Protein AF-A0A730YAU2-F1 (afdb_monomer_lite)

Radius of gyration: 14.42 Å; chains: 1; bounding box: 40×33×31 Å

Sequence (100 aa):
MRKAKEREEYERPLKAFISSKIKESDLSEKDFKKQVCSSCDYLKDRSTKSRYFTERPDLLDKYHNERLIRFSIKGTDGKVGKIEIYTDTGELIFERYKTK

Organism: Salmonella dublin (NCBI:txid98360)

Foldseek 3Di:
DVVVVVVCVVCVLQVVLLVVVCVVVVDDNVVCCQAWFPDKDKDQALVSVCVQCVVPVVCSVVPRHFIKIWTFTADPVRDGQKIWIGGSNRHTDDMDGDDD

Structure (mmCIF, N/CA/C/O backbone):
data_AF-A0A730YAU2-F1
#
_entry.id   AF-A0A730YAU2-F1
#
loop_
_atom_site.group_PDB
_atom_site.id
_atom_site.type_symbol
_atom_site.label_atom_id
_atom_site.label_alt_id
_atom_site.label_comp_id
_atom_site.label_asym_id
_atom_site.label_entity_id
_atom_site.label_seq_id
_atom_site.pdbx_PDB_ins_code
_atom_site.Cartn_x
_atom_site.Cartn_y
_atom_site.Cartn_z
_atom_site.occupancy
_atom_site.B_iso_or_equiv
_atom_site.auth_seq_id
_atom_site.auth_comp_id
_atom_site.auth_asym_id
_atom_site.auth_atom_id
_atom_site.pdbx_PDB_model_num
ATOM 1 N N . MET A 1 1 ? 28.653 8.159 -2.668 1.00 61.75 1 MET A N 1
ATOM 2 C CA . MET A 1 1 ? 27.460 8.891 -3.164 1.00 61.75 1 MET A CA 1
ATOM 3 C C . MET A 1 1 ? 26.519 8.053 -4.041 1.00 61.75 1 MET A C 1
ATOM 5 O O . MET A 1 1 ? 25.318 8.228 -3.905 1.00 61.75 1 MET A O 1
ATOM 9 N N . ARG A 1 2 ? 27.002 7.123 -4.884 1.00 68.62 2 ARG A N 1
ATOM 10 C CA . ARG A 1 2 ? 26.156 6.317 -5.797 1.00 68.62 2 ARG A CA 1
ATOM 11 C C . ARG A 1 2 ? 25.042 5.503 -5.099 1.00 68.62 2 ARG A C 1
ATOM 13 O O . ARG A 1 2 ? 23.879 5.670 -5.436 1.00 68.62 2 ARG A O 1
ATOM 20 N N . LYS A 1 3 ? 25.374 4.778 -4.020 1.00 75.12 3 LYS A N 1
ATOM 21 C CA . LYS A 1 3 ? 24.404 3.993 -3.221 1.00 75.12 3 LYS A CA 1
ATOM 22 C C . LYS A 1 3 ? 23.270 4.821 -2.592 1.00 75.12 3 LYS A C 1
ATOM 24 O O . LYS A 1 3 ? 22.193 4.296 -2.343 1.00 75.12 3 LYS A O 1
ATOM 29 N N . ALA A 1 4 ? 23.513 6.101 -2.294 1.00 79.62 4 ALA A N 1
ATOM 30 C CA . ALA A 1 4 ? 22.502 6.969 -1.687 1.00 79.62 4 ALA A CA 1
ATOM 31 C C . ALA A 1 4 ? 21.451 7.403 -2.717 1.00 79.62 4 ALA A C 1
ATOM 33 O O . ALA A 1 4 ? 20.265 7.355 -2.414 1.00 79.62 4 ALA A O 1
ATOM 34 N N . LYS A 1 5 ? 21.889 7.740 -3.939 1.00 78.69 5 LYS A N 1
ATOM 35 C CA . LYS A 1 5 ? 20.997 8.072 -5.060 1.00 78.69 5 LYS A CA 1
ATOM 36 C C . LYS A 1 5 ? 20.146 6.872 -5.477 1.00 78.69 5 LYS A C 1
ATOM 38 O O . LYS A 1 5 ? 18.936 7.001 -5.577 1.00 78.69 5 LYS A O 1
ATOM 43 N N . GLU A 1 6 ? 20.759 5.693 -5.594 1.00 81.50 6 GLU A N 1
ATOM 44 C CA . GLU A 1 6 ? 20.048 4.444 -5.913 1.00 81.50 6 GLU A CA 1
ATOM 45 C C . GLU A 1 6 ? 18.990 4.103 -4.849 1.00 81.50 6 GLU A C 1
ATOM 47 O O . GLU A 1 6 ? 17.864 3.729 -5.172 1.00 81.50 6 GLU A O 1
ATOM 52 N N . ARG A 1 7 ? 19.314 4.288 -3.561 1.00 83.50 7 ARG A N 1
ATOM 53 C CA . ARG A 1 7 ? 18.344 4.104 -2.474 1.00 83.50 7 ARG A CA 1
ATOM 54 C C . ARG A 1 7 ? 17.223 5.140 -2.526 1.00 83.50 7 ARG A C 1
ATOM 56 O O . ARG A 1 7 ? 16.075 4.805 -2.269 1.00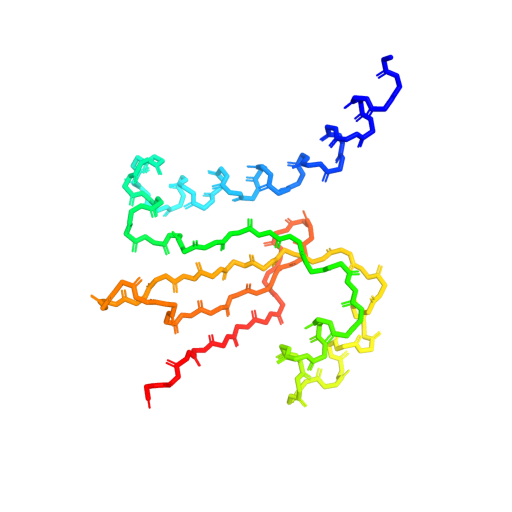 83.50 7 ARG A O 1
ATOM 63 N N . GLU A 1 8 ? 17.538 6.393 -2.823 1.00 85.81 8 GLU A N 1
ATOM 64 C CA . GLU A 1 8 ? 16.531 7.445 -2.924 1.00 85.81 8 GLU A CA 1
ATOM 65 C C . GLU A 1 8 ? 15.559 7.189 -4.079 1.00 85.81 8 GLU A C 1
ATOM 67 O O . GLU A 1 8 ? 14.349 7.272 -3.879 1.00 85.81 8 GLU A O 1
ATOM 72 N N . GLU A 1 9 ? 16.066 6.812 -5.251 1.00 86.44 9 GLU A N 1
ATOM 73 C CA . GLU A 1 9 ? 15.253 6.406 -6.402 1.00 86.44 9 GLU A CA 1
ATOM 74 C C . GLU A 1 9 ? 14.385 5.186 -6.073 1.00 86.44 9 GLU A C 1
ATOM 76 O O . GLU A 1 9 ? 13.211 5.137 -6.442 1.00 86.44 9 GLU A O 1
ATOM 81 N N . TYR A 1 10 ? 14.923 4.235 -5.306 1.00 85.56 10 TYR A N 1
ATOM 82 C CA . TYR A 1 10 ? 14.175 3.072 -4.842 1.00 85.56 10 TYR A CA 1
ATOM 83 C C . TYR A 1 10 ? 13.026 3.435 -3.882 1.00 85.56 10 TYR A C 1
ATOM 85 O O . TYR A 1 10 ? 11.933 2.876 -3.982 1.00 85.56 10 TYR A O 1
ATOM 93 N N . GLU A 1 11 ? 13.248 4.368 -2.957 1.00 90.31 11 GLU A N 1
ATOM 94 C CA . GLU A 1 11 ? 12.270 4.777 -1.936 1.00 90.31 11 GLU A CA 1
ATOM 95 C C . GLU A 1 11 ? 11.275 5.839 -2.435 1.00 90.31 11 GLU A C 1
ATOM 97 O O . GLU A 1 11 ? 10.213 6.022 -1.837 1.00 90.31 11 GLU A O 1
ATOM 102 N N . ARG A 1 12 ? 11.599 6.561 -3.516 1.00 92.69 12 ARG A N 1
ATOM 103 C CA . ARG A 1 12 ? 10.793 7.679 -4.031 1.00 92.69 12 ARG A CA 1
ATOM 104 C C . ARG A 1 12 ? 9.325 7.299 -4.291 1.00 92.69 12 ARG A C 1
ATOM 106 O O . ARG A 1 12 ? 8.472 8.053 -3.819 1.00 92.69 12 ARG A O 1
ATOM 113 N N . PRO A 1 13 ? 8.995 6.173 -4.954 1.00 92.81 13 PRO A N 1
ATOM 114 C CA . PRO A 1 13 ? 7.600 5.803 -5.202 1.00 92.81 13 PRO A CA 1
ATOM 115 C C . PRO A 1 13 ? 6.807 5.571 -3.912 1.00 92.81 13 PRO A C 1
ATOM 117 O O . PRO A 1 13 ? 5.724 6.124 -3.747 1.00 92.81 13 PRO A O 1
ATOM 120 N N . LEU A 1 14 ? 7.379 4.851 -2.941 1.00 94.50 14 LEU A N 1
ATOM 121 C CA . LEU A 1 14 ? 6.745 4.621 -1.640 1.00 94.50 14 LEU A CA 1
ATOM 122 C C . LEU A 1 14 ? 6.499 5.928 -0.876 1.00 94.50 14 LEU A C 1
ATOM 124 O O . LEU A 1 14 ? 5.418 6.131 -0.323 1.00 94.50 14 LEU A O 1
ATOM 128 N N . LYS A 1 15 ? 7.472 6.848 -0.873 1.00 94.56 15 LYS A N 1
ATOM 129 C CA . LYS A 1 15 ? 7.304 8.168 -0.245 1.00 94.56 15 LYS A CA 1
ATOM 130 C C . LYS A 1 15 ? 6.199 8.982 -0.919 1.00 94.56 15 LYS A C 1
ATOM 132 O O . LYS A 1 15 ? 5.396 9.602 -0.220 1.00 94.56 15 LYS A O 1
ATOM 137 N N . ALA A 1 16 ? 6.148 8.973 -2.252 1.00 95.25 16 ALA A N 1
ATOM 138 C CA . ALA A 1 16 ? 5.112 9.657 -3.020 1.00 95.25 16 ALA A CA 1
ATOM 139 C C . ALA A 1 16 ? 3.723 9.074 -2.723 1.00 95.25 16 ALA A C 1
ATOM 141 O O . ALA A 1 16 ? 2.797 9.827 -2.426 1.00 95.25 16 ALA A O 1
ATOM 142 N N . PHE A 1 17 ? 3.611 7.744 -2.687 1.00 96.19 17 PHE A N 1
ATOM 143 C CA . PHE A 1 17 ? 2.384 7.038 -2.334 1.00 96.19 17 PHE A CA 1
ATOM 144 C C . PHE A 1 17 ? 1.882 7.411 -0.931 1.00 96.19 17 PHE A C 1
ATOM 146 O O . PHE A 1 17 ? 0.736 7.827 -0.774 1.00 96.19 17 PHE A O 1
ATOM 153 N N . ILE A 1 18 ? 2.746 7.334 0.091 1.00 95.25 18 ILE A N 1
ATOM 154 C CA . ILE A 1 18 ? 2.376 7.698 1.471 1.00 95.25 18 ILE A CA 1
ATOM 155 C C . ILE A 1 18 ? 1.933 9.165 1.541 1.00 95.25 18 ILE A C 1
ATOM 157 O O . ILE A 1 18 ? 0.941 9.477 2.195 1.00 95.25 18 ILE A O 1
ATOM 161 N N . SER A 1 19 ? 2.633 10.057 0.837 1.00 95.56 19 SER A N 1
ATOM 162 C CA . SER A 1 19 ? 2.291 11.482 0.793 1.00 95.56 19 SER A CA 1
ATOM 163 C C . SER A 1 19 ? 0.925 11.724 0.142 1.00 95.56 19 SER A C 1
ATOM 165 O O . SER A 1 19 ? 0.173 12.567 0.625 1.00 95.56 19 SER A O 1
ATOM 167 N N . SER A 1 20 ? 0.585 10.976 -0.915 1.00 96.00 20 SER A N 1
ATOM 168 C CA . SER A 1 20 ? -0.744 11.018 -1.544 1.00 96.00 20 SER A CA 1
ATOM 169 C C . SER A 1 20 ? -1.828 10.567 -0.571 1.00 96.00 20 SER A C 1
ATOM 171 O O . SER A 1 20 ? -2.787 11.296 -0.350 1.00 96.00 20 SER A O 1
ATOM 173 N N . LYS A 1 21 ? -1.628 9.431 0.111 1.00 96.06 21 LYS A N 1
ATOM 174 C CA . LYS A 1 21 ? -2.604 8.901 1.075 1.00 96.06 21 LYS A CA 1
ATOM 175 C C . LYS A 1 21 ? -2.834 9.809 2.279 1.00 96.06 21 LYS A C 1
ATOM 177 O O . LYS A 1 21 ? -3.959 9.895 2.758 1.00 96.06 21 LYS A O 1
ATOM 182 N N . ILE A 1 22 ? -1.802 10.513 2.747 1.00 96.44 22 ILE A N 1
ATOM 183 C CA . ILE A 1 22 ? -1.963 11.530 3.796 1.00 96.44 22 ILE A CA 1
ATOM 184 C C . ILE A 1 22 ? -2.840 12.677 3.281 1.00 96.44 22 ILE A C 1
ATOM 186 O O . ILE A 1 22 ? -3.803 13.037 3.952 1.00 96.44 22 ILE A O 1
ATOM 190 N N . LYS A 1 23 ? -2.558 13.205 2.082 1.00 95.75 23 LYS A N 1
ATOM 191 C CA . LYS A 1 23 ? -3.357 14.282 1.472 1.00 95.75 23 LYS A CA 1
ATOM 192 C C . LYS A 1 23 ? -4.810 13.869 1.240 1.00 95.75 23 LYS A C 1
ATOM 194 O O . LYS A 1 23 ? -5.699 14.629 1.581 1.00 95.75 23 LYS A O 1
ATOM 199 N N . GLU A 1 24 ? -5.042 12.665 0.720 1.00 95.19 24 GLU A N 1
ATOM 200 C CA . GLU A 1 24 ? -6.383 12.099 0.496 1.00 95.19 24 GLU A CA 1
ATOM 201 C C . GLU A 1 24 ? -7.187 11.919 1.794 1.00 95.19 24 GLU A C 1
ATOM 203 O O . GLU A 1 24 ? -8.410 11.853 1.750 1.00 95.19 24 GLU A O 1
ATOM 208 N N . SER A 1 25 ? -6.514 11.801 2.943 1.00 92.81 25 SER A N 1
ATOM 209 C CA . SER A 1 25 ? -7.173 11.586 4.235 1.00 92.81 25 SER A CA 1
ATOM 210 C C . SER A 1 25 ? -7.600 12.866 4.955 1.00 92.81 25 SER A C 1
ATOM 212 O O . SER A 1 25 ? -8.256 12.762 5.987 1.00 92.81 25 SER A O 1
ATOM 214 N N . ASP A 1 26 ? -7.174 14.043 4.482 1.00 94.62 26 ASP A N 1
ATOM 215 C CA . ASP A 1 26 ? -7.318 15.334 5.179 1.00 94.62 26 ASP A CA 1
ATOM 216 C C . ASP A 1 26 ? -6.767 15.346 6.625 1.00 94.62 26 ASP A C 1
ATOM 218 O O . ASP A 1 26 ? -7.108 16.201 7.445 1.00 94.62 26 ASP A O 1
ATOM 222 N N . LEU A 1 27 ? -5.873 14.408 6.959 1.00 95.25 27 LEU A N 1
ATOM 223 C CA . LEU A 1 27 ? -5.223 14.313 8.264 1.00 95.25 27 LEU A CA 1
ATOM 224 C C . LEU A 1 27 ? -3.803 14.877 8.233 1.00 95.25 27 LEU A C 1
ATOM 226 O O . LEU A 1 27 ? -3.091 14.834 7.228 1.00 95.25 27 LEU A O 1
ATOM 230 N N . SER A 1 28 ? -3.333 15.305 9.406 1.00 96.00 28 SER A N 1
ATOM 231 C CA . SER A 1 28 ? -1.899 15.483 9.626 1.00 96.00 28 SER A CA 1
ATOM 232 C C . SER A 1 28 ? -1.172 14.141 9.458 1.00 96.00 28 SER A C 1
ATOM 234 O O . SER A 1 28 ? -1.734 13.081 9.735 1.00 96.00 28 SER A O 1
ATOM 236 N N . GLU A 1 29 ? 0.110 14.150 9.084 1.00 95.06 29 GLU A N 1
ATOM 237 C CA . GLU A 1 29 ? 0.902 12.911 8.998 1.00 95.06 29 GLU A CA 1
ATOM 238 C C . GLU A 1 29 ? 0.886 12.120 10.322 1.00 95.06 29 GLU A C 1
ATOM 240 O O . GLU A 1 29 ? 0.830 10.886 10.328 1.00 95.06 29 GLU A O 1
ATOM 245 N N . LYS A 1 30 ? 0.903 12.831 11.457 1.00 95.75 30 LYS A N 1
ATOM 246 C CA . LYS A 1 30 ? 0.841 12.234 12.795 1.00 95.75 30 LYS A CA 1
ATOM 247 C C . LYS A 1 30 ? -0.486 11.511 13.014 1.00 95.75 30 LYS A C 1
ATOM 249 O O . LYS A 1 30 ? -0.486 10.370 13.477 1.00 95.75 30 LYS A O 1
ATOM 254 N N . ASP A 1 31 ? -1.596 12.156 12.675 1.00 96.25 31 ASP A N 1
ATOM 255 C CA . ASP A 1 31 ? -2.929 11.585 12.849 1.00 96.25 31 ASP A CA 1
ATOM 256 C C . ASP A 1 31 ? -3.199 10.468 11.853 1.00 96.25 31 ASP A C 1
ATOM 258 O O . ASP A 1 31 ? -3.719 9.428 12.245 1.00 96.25 31 ASP A O 1
ATOM 262 N N . PHE A 1 32 ? -2.734 10.603 10.613 1.00 96.19 32 PHE A N 1
ATOM 263 C CA . PHE A 1 32 ? -2.784 9.541 9.617 1.00 96.19 32 PHE A CA 1
ATOM 264 C C . PHE A 1 32 ? -2.069 8.277 10.109 1.00 96.19 32 PHE A C 1
ATOM 266 O O . PHE A 1 32 ? -2.643 7.189 10.092 1.00 96.19 32 PHE A O 1
ATOM 273 N N . LYS A 1 33 ? -0.841 8.397 10.632 1.00 93.50 33 LYS A N 1
ATOM 274 C CA . LYS A 1 33 ? -0.112 7.259 11.225 1.00 93.50 33 LYS A CA 1
ATOM 275 C C . LYS A 1 33 ? -0.788 6.722 12.484 1.00 93.50 33 LYS A C 1
ATOM 277 O O . LYS A 1 33 ? -0.724 5.525 12.763 1.00 93.50 33 LYS A O 1
ATOM 282 N N . LYS A 1 34 ? -1.438 7.578 13.271 1.00 93.88 34 LYS A N 1
ATOM 283 C CA . LYS A 1 34 ? -2.135 7.159 14.491 1.00 93.88 34 LYS A CA 1
ATOM 284 C C . LYS A 1 34 ? -3.424 6.396 14.176 1.00 93.88 34 LYS A C 1
ATOM 286 O O . LYS A 1 34 ? -3.637 5.344 14.776 1.00 93.88 34 LYS A O 1
ATOM 291 N N . GLN A 1 35 ? -4.226 6.889 13.240 1.00 94.00 35 GLN A N 1
ATOM 292 C CA . GLN A 1 35 ? -5.613 6.472 13.026 1.00 94.00 35 GLN A CA 1
ATOM 293 C C . GLN A 1 35 ? -5.791 5.545 11.821 1.00 94.00 35 GLN A C 1
ATOM 295 O O . GLN A 1 35 ? -6.600 4.630 11.890 1.00 94.00 35 GLN A O 1
ATOM 300 N N . VAL A 1 36 ? -5.020 5.738 10.747 1.00 95.06 36 VAL A N 1
ATOM 301 C CA . VAL A 1 36 ? -5.242 5.063 9.456 1.00 95.06 36 VAL A CA 1
ATOM 302 C C . VAL A 1 36 ? -4.123 4.078 9.146 1.00 95.06 36 VAL A C 1
ATOM 304 O O . VAL A 1 36 ? -4.356 2.880 9.024 1.00 95.06 36 VAL A O 1
ATOM 307 N N . CYS A 1 37 ? -2.884 4.548 9.033 1.00 95.75 37 CYS A N 1
ATOM 308 C CA . CYS A 1 37 ? -1.771 3.713 8.600 1.00 95.75 37 CYS A CA 1
ATOM 309 C C . CYS A 1 37 ? -1.263 2.834 9.748 1.00 95.75 37 CYS A C 1
ATOM 311 O O . CYS A 1 37 ? -0.774 3.322 10.767 1.00 95.75 37 CYS A O 1
ATOM 313 N N . SER A 1 38 ? -1.354 1.515 9.577 1.00 95.25 38 SER A N 1
ATOM 314 C CA . SER A 1 38 ? -0.647 0.555 10.427 1.00 95.25 38 SER A CA 1
ATOM 315 C C . SER A 1 38 ? 0.776 0.329 9.926 1.00 95.25 38 SER A C 1
ATOM 317 O O . SER A 1 38 ? 1.721 0.385 10.708 1.00 95.25 38 SER A O 1
ATOM 319 N N . SER A 1 39 ? 0.937 0.084 8.626 1.00 94.81 39 SER A N 1
ATOM 320 C CA . SER A 1 39 ? 2.242 -0.021 7.971 1.00 94.81 39 SER A CA 1
ATOM 321 C C . SER A 1 39 ? 2.101 0.201 6.469 1.00 94.81 39 SER A C 1
ATOM 323 O O . SER A 1 39 ? 1.070 -0.131 5.888 1.00 94.81 39 SER A O 1
ATOM 325 N N . CYS A 1 40 ? 3.148 0.718 5.833 1.00 95.56 40 CYS A N 1
ATOM 326 C CA . CYS A 1 40 ? 3.222 0.871 4.384 1.00 95.56 40 CYS A CA 1
ATOM 327 C C . CYS A 1 40 ? 4.643 0.529 3.928 1.00 95.56 40 CYS A C 1
ATOM 329 O O . CYS A 1 40 ? 5.585 1.165 4.395 1.00 95.56 40 CYS A O 1
ATOM 331 N N . ASP A 1 41 ? 4.806 -0.514 3.112 1.00 94.56 41 ASP A N 1
ATOM 332 C CA . ASP A 1 41 ? 6.122 -0.998 2.661 1.00 94.56 41 ASP A CA 1
ATOM 333 C C . ASP A 1 41 ? 5.987 -1.839 1.381 1.00 94.56 41 ASP A C 1
ATOM 335 O O . ASP A 1 41 ? 4.884 -2.233 1.001 1.00 94.56 41 ASP A O 1
ATOM 339 N N . TYR A 1 42 ? 7.098 -2.153 0.724 1.00 94.44 42 TYR A N 1
ATOM 340 C CA . TYR A 1 42 ? 7.117 -2.965 -0.484 1.00 94.44 42 TYR A CA 1
ATOM 341 C C . TYR A 1 42 ? 6.931 -4.469 -0.217 1.00 94.44 42 TYR A C 1
ATOM 343 O O . TYR A 1 42 ? 7.505 -5.039 0.712 1.00 94.44 42 TYR A O 1
ATOM 351 N N . LEU A 1 43 ? 6.215 -5.149 -1.116 1.00 91.88 43 LEU A N 1
ATOM 352 C CA . LEU A 1 43 ? 6.223 -6.606 -1.261 1.00 91.88 43 LEU A CA 1
ATOM 353 C C . LEU A 1 43 ? 7.285 -6.991 -2.289 1.00 91.88 43 LEU A C 1
ATOM 355 O O . LEU A 1 43 ? 7.093 -6.816 -3.494 1.00 91.88 43 LEU A O 1
ATOM 359 N N . LYS A 1 44 ? 8.423 -7.486 -1.803 1.00 80.12 44 LYS A N 1
ATOM 360 C CA . LYS A 1 44 ? 9.620 -7.680 -2.632 1.00 80.12 44 LYS A CA 1
ATOM 361 C C . LYS A 1 44 ? 9.717 -9.086 -3.210 1.00 80.12 44 LYS A C 1
ATOM 363 O O . LYS A 1 44 ? 10.074 -9.237 -4.371 1.00 80.12 44 LYS A O 1
ATOM 368 N N . ASP A 1 45 ? 9.386 -10.105 -2.426 1.00 85.75 45 ASP A N 1
ATOM 369 C CA . ASP A 1 45 ? 9.601 -11.497 -2.810 1.00 85.75 45 ASP A CA 1
ATOM 370 C C . ASP A 1 45 ? 8.292 -12.248 -3.106 1.00 85.75 45 ASP A C 1
ATOM 3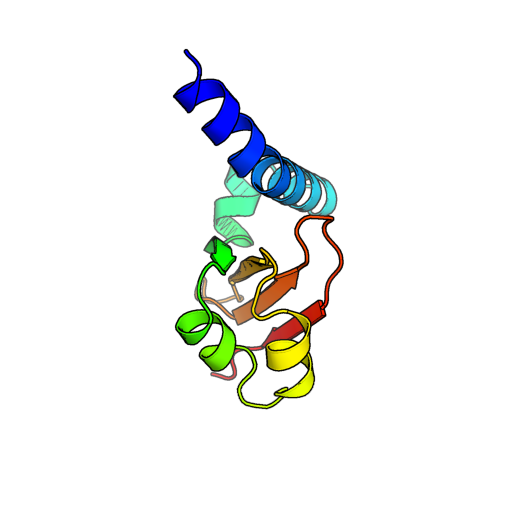72 O O . ASP A 1 45 ? 7.214 -11.938 -2.585 1.00 85.75 45 ASP A O 1
ATOM 376 N N . ARG A 1 46 ? 8.406 -13.278 -3.951 1.00 87.81 46 ARG A N 1
ATOM 377 C CA . ARG A 1 46 ? 7.287 -14.131 -4.376 1.00 87.81 46 ARG A CA 1
ATOM 378 C C . ARG A 1 46 ? 6.606 -14.834 -3.198 1.00 87.81 46 ARG A C 1
ATOM 380 O O . ARG A 1 46 ? 5.386 -14.981 -3.214 1.00 87.81 46 ARG A O 1
ATOM 387 N N . SER A 1 47 ? 7.374 -15.243 -2.185 1.00 87.75 47 SER A N 1
ATOM 388 C CA . SER A 1 47 ? 6.855 -15.985 -1.027 1.00 87.75 47 SER A CA 1
ATOM 389 C C . SER A 1 47 ? 5.968 -15.119 -0.133 1.00 87.75 47 SER A C 1
ATOM 391 O O . SER A 1 47 ? 4.982 -15.595 0.424 1.00 87.75 47 SER A O 1
ATOM 393 N N . THR A 1 48 ? 6.274 -13.828 -0.030 1.00 89.50 48 THR A N 1
ATOM 394 C CA . THR A 1 48 ? 5.451 -12.867 0.693 1.00 89.50 48 THR A CA 1
ATOM 395 C C . THR A 1 48 ? 4.197 -12.541 -0.113 1.00 89.50 48 THR A C 1
ATOM 397 O O . THR A 1 48 ? 3.106 -12.540 0.454 1.00 89.50 48 THR A O 1
ATOM 400 N N . LYS A 1 49 ? 4.310 -12.326 -1.433 1.00 92.06 49 LYS A N 1
ATOM 401 C CA . LYS A 1 49 ? 3.154 -12.050 -2.310 1.00 92.06 49 LYS A CA 1
ATOM 402 C C . LYS A 1 49 ? 2.142 -13.195 -2.348 1.00 92.06 49 LYS A C 1
ATOM 404 O O . LYS A 1 49 ? 0.942 -12.933 -2.303 1.00 92.06 49 LYS A O 1
ATOM 409 N N . SER A 1 50 ? 2.591 -14.451 -2.361 1.00 91.50 50 SER A N 1
ATOM 410 C CA . SER A 1 50 ? 1.684 -15.609 -2.405 1.00 91.50 50 SER A CA 1
ATOM 411 C C . SER A 1 50 ? 0.749 -15.696 -1.190 1.00 91.50 50 SER A C 1
ATOM 413 O O . SER A 1 50 ? -0.376 -16.176 -1.315 1.00 91.50 50 SER A O 1
ATOM 415 N N . ARG A 1 51 ? 1.165 -15.165 -0.030 1.00 90.81 51 ARG A N 1
ATOM 416 C CA . ARG A 1 51 ? 0.322 -15.078 1.179 1.00 90.81 51 ARG A CA 1
ATOM 417 C C . ARG A 1 51 ? -0.824 -14.075 1.042 1.00 90.81 51 ARG A C 1
ATOM 419 O O . ARG A 1 51 ? -1.825 -14.202 1.739 1.00 90.81 51 ARG A O 1
ATOM 426 N N . TYR A 1 52 ? -0.669 -13.064 0.188 1.00 91.38 52 TYR A N 1
ATOM 427 C CA . TYR A 1 52 ? -1.727 -12.091 -0.088 1.00 91.38 52 TYR A CA 1
ATOM 428 C C . TYR A 1 52 ? -2.626 -12.548 -1.234 1.00 91.38 52 TYR A C 1
ATOM 430 O O . TYR A 1 52 ? -3.836 -12.373 -1.161 1.00 91.38 52 TYR A O 1
ATOM 438 N N . PHE A 1 53 ? -2.044 -13.185 -2.249 1.00 92.44 53 PHE A N 1
ATOM 439 C CA . PHE A 1 53 ? -2.734 -13.613 -3.465 1.00 92.44 53 PHE A CA 1
ATOM 440 C C . PHE A 1 53 ? -3.143 -15.090 -3.454 1.00 92.44 53 PHE A C 1
ATOM 442 O O . PHE A 1 53 ? -3.257 -15.706 -4.507 1.00 92.44 53 PHE A O 1
ATOM 449 N N . THR A 1 54 ? -3.369 -15.677 -2.276 1.00 89.81 54 THR A N 1
ATOM 450 C CA . THR A 1 54 ? -3.712 -17.106 -2.144 1.00 89.81 54 THR A CA 1
ATOM 451 C C . THR A 1 54 ? -4.959 -17.483 -2.950 1.00 89.81 54 THR A C 1
ATOM 453 O O . THR A 1 54 ? -4.998 -18.544 -3.559 1.00 89.81 54 THR A O 1
ATOM 456 N N . GLU A 1 55 ? -5.943 -16.586 -3.007 1.00 89.69 55 GLU A N 1
ATOM 457 C CA . GLU A 1 55 ? -7.196 -16.762 -3.758 1.00 89.69 55 GLU A CA 1
ATOM 458 C C . GLU A 1 55 ? -7.153 -16.109 -5.153 1.00 89.69 55 GLU A C 1
ATOM 460 O O . GLU A 1 55 ? -8.141 -16.120 -5.880 1.00 89.69 55 GLU A O 1
ATOM 465 N N . ARG A 1 56 ? -6.015 -15.510 -5.531 1.00 92.19 56 ARG A N 1
ATOM 466 C CA . ARG A 1 56 ? -5.818 -14.765 -6.784 1.00 92.19 56 ARG A CA 1
ATOM 467 C C . ARG A 1 56 ? -4.495 -15.150 -7.456 1.00 92.19 56 ARG A C 1
ATOM 469 O O . ARG A 1 56 ? -3.595 -14.313 -7.574 1.00 92.19 56 ARG A O 1
ATOM 476 N N . PRO A 1 57 ? -4.340 -16.420 -7.880 1.00 92.75 57 PRO A N 1
ATOM 477 C CA . PRO A 1 57 ? -3.113 -16.887 -8.525 1.00 92.75 57 PRO A CA 1
ATOM 478 C C . PRO A 1 57 ? -2.783 -16.092 -9.797 1.00 92.75 57 PRO A C 1
ATOM 480 O O . PRO A 1 57 ? -1.611 -15.857 -10.073 1.00 92.75 57 PRO A O 1
ATOM 483 N N . ASP A 1 58 ? -3.802 -15.572 -10.491 1.00 94.75 58 ASP A N 1
ATOM 484 C CA . ASP A 1 58 ? -3.667 -14.664 -11.634 1.00 94.75 58 ASP A CA 1
ATOM 485 C C . ASP A 1 58 ? -2.839 -13.410 -11.300 1.00 94.75 58 ASP A C 1
ATOM 487 O O . ASP A 1 58 ? -1.968 -13.003 -12.072 1.00 94.75 58 ASP A O 1
ATOM 491 N N . LEU A 1 59 ? -3.061 -12.819 -10.121 1.00 94.56 59 LEU A N 1
ATOM 492 C CA . LEU A 1 59 ? -2.308 -11.653 -9.658 1.00 94.56 59 LEU A CA 1
ATOM 493 C C . LEU A 1 59 ? -0.882 -12.028 -9.260 1.00 94.56 59 LEU A C 1
ATOM 495 O O . LEU A 1 59 ? 0.046 -11.256 -9.505 1.00 94.56 59 LEU A O 1
ATOM 499 N N . LEU A 1 60 ? -0.684 -13.206 -8.661 1.00 93.50 60 LEU A N 1
ATOM 500 C CA . LEU A 1 60 ? 0.659 -13.675 -8.334 1.00 93.50 60 LEU A CA 1
ATOM 501 C C . LEU A 1 60 ? 1.485 -13.871 -9.605 1.00 93.50 60 LEU A C 1
ATOM 503 O O . LEU A 1 60 ? 2.606 -13.375 -9.660 1.00 93.50 60 LEU A O 1
ATOM 507 N N . ASP A 1 61 ? 0.935 -14.531 -10.621 1.00 93.25 61 ASP A N 1
ATOM 508 C CA . ASP A 1 61 ? 1.637 -14.783 -11.879 1.00 93.25 61 ASP A CA 1
ATOM 509 C C . ASP A 1 61 ? 1.949 -13.482 -12.619 1.00 93.25 61 ASP A C 1
ATOM 511 O O . ASP A 1 61 ? 3.085 -13.285 -13.056 1.00 93.25 61 ASP A O 1
ATOM 515 N N . LYS A 1 62 ? 0.995 -12.546 -12.671 1.00 94.75 62 LYS A N 1
ATOM 516 C CA . LYS A 1 62 ? 1.200 -11.237 -13.302 1.00 94.75 62 LYS A CA 1
ATOM 517 C C . LYS A 1 62 ? 2.265 -10.403 -12.586 1.00 94.75 62 LYS A C 1
ATOM 519 O O . LYS A 1 62 ? 3.161 -9.870 -13.228 1.00 94.75 62 LYS A O 1
ATOM 524 N N . TYR A 1 63 ? 2.204 -10.325 -11.256 1.00 93.56 63 TYR A N 1
ATOM 525 C CA . TYR A 1 63 ? 2.988 -9.361 -10.481 1.00 93.56 63 TYR A CA 1
ATOM 526 C C . TYR A 1 63 ? 4.172 -9.968 -9.710 1.00 93.56 63 TYR A C 1
ATOM 528 O O . TYR A 1 63 ? 4.784 -9.280 -8.886 1.00 93.56 63 TYR A O 1
ATOM 536 N N . HIS A 1 64 ? 4.542 -11.240 -9.919 1.00 87.56 64 HIS A N 1
ATOM 537 C CA . HIS A 1 64 ? 5.597 -11.890 -9.122 1.00 87.56 64 HIS A CA 1
ATOM 538 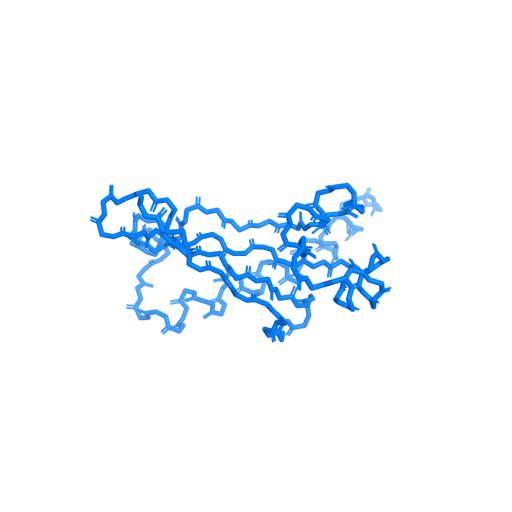C C . HIS A 1 64 ? 6.956 -11.174 -9.191 1.00 87.56 64 HIS A C 1
ATOM 540 O O . HIS A 1 64 ? 7.618 -11.078 -8.154 1.00 87.56 64 HIS A O 1
ATOM 546 N N . ASN A 1 65 ? 7.328 -10.616 -10.348 1.00 90.12 65 ASN A N 1
ATOM 547 C CA . ASN A 1 65 ? 8.584 -9.874 -10.550 1.00 90.12 65 ASN A CA 1
ATOM 548 C C . ASN A 1 65 ? 8.459 -8.362 -10.322 1.00 90.12 65 ASN A C 1
ATOM 550 O O . ASN A 1 65 ? 9.469 -7.662 -10.294 1.00 90.12 65 ASN A O 1
ATOM 554 N N . GLU A 1 66 ? 7.245 -7.845 -10.148 1.00 91.38 66 GLU A N 1
ATOM 555 C CA . GLU A 1 66 ? 7.019 -6.408 -9.998 1.00 91.38 66 GLU A CA 1
ATOM 556 C C . GLU A 1 66 ? 7.179 -5.948 -8.552 1.00 91.38 66 GLU A C 1
ATOM 558 O O . GLU A 1 66 ? 6.890 -6.673 -7.605 1.00 91.38 66 GLU A O 1
ATOM 563 N N . ARG A 1 67 ? 7.609 -4.712 -8.334 1.00 91.12 67 ARG A N 1
ATOM 564 C CA . ARG A 1 67 ? 7.610 -4.141 -6.988 1.00 91.12 67 ARG A CA 1
ATOM 565 C C . ARG A 1 67 ? 6.210 -3.621 -6.672 1.00 91.12 67 ARG A C 1
ATOM 567 O O . ARG A 1 67 ? 5.717 -2.736 -7.356 1.00 91.12 67 ARG A O 1
ATOM 574 N N . LEU A 1 68 ? 5.609 -4.132 -5.602 1.00 95.31 68 LEU A N 1
ATOM 575 C CA . LEU A 1 68 ? 4.275 -3.721 -5.160 1.00 95.31 68 LEU A CA 1
ATOM 576 C C . LEU A 1 68 ? 4.352 -3.008 -3.816 1.00 95.31 68 LEU A C 1
ATOM 578 O O . LEU A 1 68 ? 5.204 -3.347 -2.998 1.00 95.31 68 LEU A O 1
ATOM 582 N N . ILE A 1 69 ? 3.448 -2.071 -3.560 1.00 96.94 69 ILE A N 1
ATOM 583 C CA . ILE A 1 69 ? 3.297 -1.379 -2.279 1.00 96.94 69 ILE A CA 1
ATOM 584 C C . ILE A 1 69 ? 2.165 -2.050 -1.500 1.00 96.94 69 ILE A C 1
ATOM 586 O O . ILE A 1 69 ? 1.038 -2.122 -1.975 1.00 96.94 69 ILE A O 1
ATOM 590 N N . ARG A 1 70 ? 2.443 -2.525 -0.285 1.00 96.56 70 ARG A N 1
ATOM 591 C CA . ARG A 1 70 ? 1.425 -2.982 0.666 1.00 96.56 70 ARG A CA 1
ATOM 592 C C . ARG A 1 70 ? 1.083 -1.849 1.613 1.00 96.56 70 ARG A C 1
ATOM 594 O O . ARG A 1 70 ? 1.938 -1.419 2.388 1.00 96.56 70 ARG A O 1
ATOM 601 N N . PHE A 1 71 ? -0.189 -1.488 1.652 1.00 97.50 71 PHE A N 1
ATOM 602 C CA . PHE A 1 71 ? -0.746 -0.547 2.606 1.00 97.50 71 PHE A CA 1
ATOM 603 C C . PHE A 1 71 ? -1.670 -1.268 3.594 1.00 97.50 71 PHE A C 1
ATOM 605 O O . PHE A 1 71 ? -2.740 -1.757 3.243 1.00 97.50 71 PHE A O 1
ATOM 612 N N . SER A 1 72 ? -1.231 -1.368 4.848 1.00 96.38 72 SER A N 1
ATOM 613 C CA . SER A 1 72 ? -2.016 -1.949 5.939 1.00 96.38 72 SER A CA 1
ATOM 614 C C . SER A 1 72 ? -2.750 -0.839 6.679 1.00 96.38 72 SER A C 1
ATOM 616 O O . SER A 1 72 ? -2.119 0.045 7.269 1.00 96.38 72 SER A O 1
ATOM 618 N N . ILE A 1 73 ? -4.072 -0.927 6.703 1.00 96.75 73 ILE A N 1
ATOM 619 C CA . ILE A 1 73 ? -4.973 0.076 7.260 1.00 96.75 73 ILE A CA 1
ATOM 620 C C . ILE A 1 73 ? -5.545 -0.436 8.580 1.00 96.75 73 ILE A C 1
ATOM 622 O O . ILE A 1 73 ? -5.949 -1.599 8.706 1.00 96.75 73 ILE A O 1
ATOM 626 N N . LYS A 1 74 ? -5.556 0.437 9.584 1.00 95.94 74 LYS A N 1
ATOM 627 C CA . LYS A 1 74 ? -6.128 0.174 10.900 1.00 95.94 74 LYS A CA 1
ATOM 628 C C . LYS A 1 74 ? -7.651 0.099 10.818 1.00 95.94 74 LYS A C 1
ATOM 630 O O . L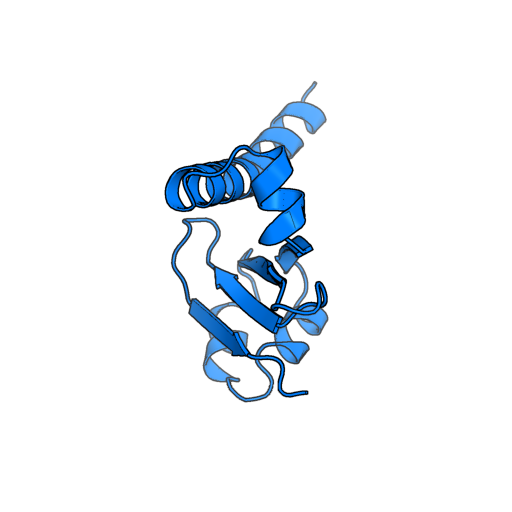YS A 1 74 ? -8.288 0.891 10.134 1.00 95.94 74 LYS A O 1
ATOM 635 N N . GLY A 1 75 ? -8.222 -0.865 11.526 1.00 92.50 75 GLY A N 1
ATOM 636 C CA . GLY A 1 75 ? -9.636 -0.892 11.863 1.00 92.50 75 GLY A CA 1
ATOM 637 C C . GLY A 1 75 ? -9.926 -0.041 13.099 1.00 92.50 75 GLY A C 1
ATOM 638 O O . GLY A 1 75 ? -9.035 0.560 13.702 1.00 92.50 75 GLY A O 1
ATOM 639 N N .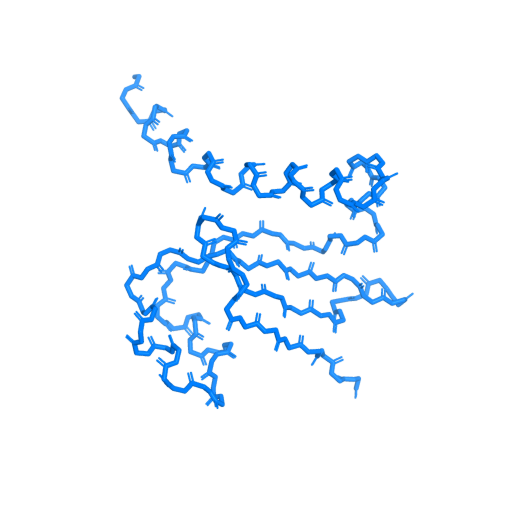 THR A 1 76 ? -11.188 -0.039 13.516 1.00 88.69 76 THR A N 1
ATOM 640 C CA . THR A 1 76 ? -11.674 0.730 14.674 1.00 88.69 76 THR A CA 1
ATOM 641 C C . THR A 1 76 ? -11.069 0.292 16.011 1.00 88.69 76 THR A C 1
ATOM 643 O O . THR A 1 76 ? -11.065 1.065 16.962 1.00 88.69 76 THR A O 1
ATOM 646 N N . ASP A 1 77 ? -10.518 -0.921 16.091 1.00 89.12 77 ASP A N 1
ATOM 647 C CA . ASP A 1 77 ? -9.827 -1.457 17.269 1.00 89.12 77 ASP A CA 1
ATOM 648 C C . ASP A 1 77 ? -8.311 -1.174 17.277 1.00 89.12 77 ASP A C 1
ATOM 650 O O . ASP A 1 77 ? -7.583 -1.680 18.133 1.00 89.12 77 ASP A O 1
ATOM 654 N N . GLY A 1 78 ? -7.817 -0.393 16.310 1.00 86.75 78 GLY A N 1
ATOM 655 C CA . GLY A 1 78 ? -6.401 -0.063 16.151 1.00 86.75 78 GLY A CA 1
ATOM 656 C C . GLY A 1 78 ? -5.537 -1.191 15.573 1.00 86.75 78 GLY A C 1
ATOM 657 O O . GLY A 1 78 ? -4.354 -0.962 15.303 1.00 86.75 78 GLY A O 1
ATOM 658 N N . LYS A 1 79 ? -6.096 -2.389 15.343 1.00 91.94 79 LYS A N 1
ATOM 659 C CA . LYS A 1 79 ? -5.422 -3.502 14.652 1.00 91.94 79 LYS A CA 1
ATOM 660 C C . LYS A 1 79 ? -5.574 -3.351 13.141 1.00 91.94 79 LYS A C 1
ATOM 662 O O . LYS A 1 79 ? -6.354 -2.537 12.666 1.00 91.94 79 LYS A O 1
ATOM 667 N N . VAL A 1 80 ? -4.831 -4.131 12.354 1.00 94.69 80 VAL A N 1
ATOM 668 C CA . VAL A 1 80 ? -4.981 -4.126 10.887 1.00 94.69 80 VAL A CA 1
ATOM 669 C C . VAL A 1 80 ? -6.355 -4.684 10.511 1.00 94.69 80 VAL A C 1
ATOM 671 O O . VAL A 1 80 ? -6.601 -5.868 10.730 1.00 94.69 80 VAL A O 1
ATOM 674 N N . GLY A 1 81 ? -7.213 -3.843 9.933 1.00 95.25 81 GLY A N 1
ATOM 675 C CA . GLY A 1 81 ? -8.563 -4.203 9.487 1.00 95.25 81 GLY A CA 1
ATOM 676 C C . GLY A 1 81 ? -8.682 -4.372 7.972 1.00 95.25 81 GLY A C 1
ATOM 677 O O . GLY A 1 81 ? -9.496 -5.165 7.506 1.00 95.25 81 GLY A O 1
ATOM 678 N N . LYS A 1 82 ? -7.842 -3.684 7.194 1.00 95.88 82 LYS A N 1
ATOM 679 C CA . LYS A 1 82 ? -7.800 -3.800 5.732 1.00 95.88 82 LYS A CA 1
ATOM 680 C C . LYS A 1 82 ? -6.356 -3.807 5.250 1.00 95.88 82 LYS A C 1
ATOM 682 O O . LYS A 1 82 ? -5.488 -3.168 5.843 1.00 95.88 82 LYS A O 1
ATOM 687 N N . ILE A 1 83 ? -6.094 -4.556 4.193 1.00 96.12 83 ILE A N 1
ATOM 688 C CA . ILE A 1 83 ? -4.829 -4.537 3.471 1.00 96.12 83 ILE A CA 1
ATOM 689 C C . ILE A 1 83 ? -5.143 -4.225 2.021 1.00 96.12 83 ILE A C 1
ATOM 691 O O . ILE A 1 83 ? -5.987 -4.878 1.417 1.00 96.12 83 ILE A O 1
ATOM 695 N N . GLU A 1 84 ? -4.438 -3.252 1.476 1.00 97.38 84 GLU A N 1
ATOM 696 C CA . GLU A 1 84 ? -4.479 -2.888 0.070 1.00 97.38 84 GLU A CA 1
ATOM 697 C C . GLU A 1 84 ? -3.092 -3.102 -0.535 1.00 97.38 84 GLU A C 1
ATOM 699 O O . GLU A 1 84 ? -2.067 -2.901 0.126 1.00 97.38 84 GLU A O 1
ATOM 704 N N . ILE A 1 85 ? -3.053 -3.542 -1.786 1.00 97.06 85 ILE A N 1
ATOM 705 C CA . ILE A 1 85 ? -1.826 -3.728 -2.549 1.00 97.06 85 ILE A CA 1
ATOM 706 C C . ILE A 1 85 ? -1.929 -2.911 -3.824 1.00 97.06 85 ILE A C 1
ATOM 708 O O . ILE A 1 85 ? -2.902 -3.019 -4.570 1.00 97.06 85 ILE A O 1
ATOM 712 N N . TYR A 1 86 ? -0.885 -2.128 -4.057 1.00 97.50 86 TYR A N 1
ATOM 713 C CA . TYR A 1 86 ? -0.765 -1.204 -5.164 1.00 97.50 86 TYR A CA 1
ATOM 714 C C . TYR A 1 86 ? 0.467 -1.517 -6.014 1.00 97.50 86 TYR A C 1
ATOM 716 O O . TYR A 1 86 ? 1.446 -2.084 -5.519 1.00 97.50 86 TYR A O 1
ATOM 724 N N . THR A 1 87 ? 0.450 -1.099 -7.275 1.00 95.12 87 THR A N 1
ATOM 725 C CA . THR A 1 87 ? 1.672 -0.946 -8.077 1.00 95.12 87 THR A CA 1
ATOM 726 C C . THR A 1 87 ? 2.548 0.179 -7.507 1.00 95.12 87 THR A C 1
ATOM 728 O O . THR A 1 87 ? 2.114 0.963 -6.656 1.00 95.12 87 THR A O 1
ATOM 731 N N . ASP A 1 88 ? 3.787 0.313 -7.981 1.00 90.94 88 ASP A N 1
ATOM 732 C CA . ASP A 1 88 ? 4.637 1.449 -7.601 1.00 90.94 88 ASP A CA 1
ATOM 733 C C . ASP A 1 88 ? 4.208 2.787 -8.234 1.00 90.94 88 ASP A C 1
ATOM 735 O O . ASP A 1 88 ? 4.642 3.844 -7.774 1.00 90.94 88 ASP A O 1
ATOM 739 N N . THR A 1 89 ? 3.298 2.756 -9.213 1.00 91.88 89 THR A N 1
ATOM 740 C CA . THR A 1 89 ? 2.602 3.934 -9.753 1.00 91.88 89 THR A CA 1
ATOM 741 C C . THR A 1 89 ? 1.373 4.340 -8.933 1.00 91.88 89 THR A C 1
ATOM 743 O O . THR A 1 89 ? 0.812 5.405 -9.178 1.00 91.88 89 THR A O 1
ATOM 746 N N . GLY A 1 90 ? 0.973 3.540 -7.936 1.00 93.06 90 GLY A N 1
ATOM 747 C CA . GLY A 1 90 ? -0.167 3.827 -7.062 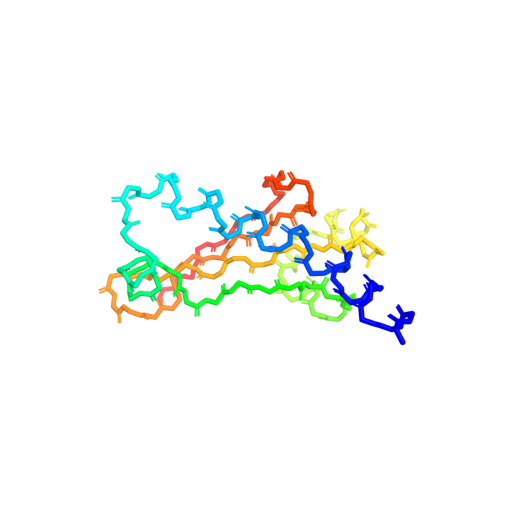1.00 93.06 90 GLY A CA 1
ATOM 748 C C . GLY A 1 90 ? -1.516 3.301 -7.561 1.00 93.06 90 GLY A C 1
ATOM 749 O O . GLY A 1 90 ? -2.548 3.710 -7.034 1.00 93.06 90 GLY A O 1
ATOM 750 N N . GLU A 1 91 ? -1.536 2.387 -8.534 1.00 95.81 91 GLU A N 1
ATOM 751 C CA . GLU A 1 91 ? -2.756 1.705 -8.987 1.00 95.81 91 GLU A CA 1
ATOM 752 C C . GLU A 1 91 ? -3.136 0.589 -8.006 1.00 95.81 91 GLU A C 1
ATOM 754 O O . GLU A 1 91 ? -2.301 -0.255 -7.681 1.00 95.81 91 GLU A O 1
ATOM 759 N N . LEU A 1 92 ? -4.382 0.575 -7.521 1.00 96.88 92 LEU A N 1
ATOM 760 C CA . LEU A 1 92 ? -4.888 -0.477 -6.633 1.00 96.88 92 LEU A CA 1
ATOM 761 C C . LEU A 1 92 ? -5.117 -1.765 -7.430 1.00 96.88 92 LEU A C 1
ATOM 763 O O . LEU A 1 92 ? -5.924 -1.778 -8.355 1.00 96.88 92 LEU A O 1
ATOM 767 N N . ILE A 1 93 ? -4.468 -2.861 -7.031 1.00 96.19 93 ILE A N 1
ATOM 768 C CA . ILE A 1 93 ? -4.595 -4.161 -7.717 1.00 96.19 93 ILE A CA 1
ATOM 769 C C . ILE A 1 93 ? -5.281 -5.231 -6.870 1.00 96.19 93 ILE A C 1
ATOM 771 O O . ILE A 1 93 ? -5.795 -6.215 -7.402 1.00 96.19 93 ILE A O 1
ATOM 775 N N . PHE A 1 94 ? -5.276 -5.073 -5.547 1.00 95.25 94 PHE A N 1
ATOM 776 C CA . PHE A 1 94 ? -5.884 -6.028 -4.632 1.00 95.25 94 PHE A CA 1
ATOM 777 C C . PHE A 1 94 ? -6.221 -5.368 -3.306 1.00 95.25 94 PHE A C 1
ATOM 779 O O . PHE A 1 94 ? -5.441 -4.581 -2.773 1.00 95.25 94 PHE A O 1
ATOM 786 N N . GLU A 1 95 ? -7.344 -5.763 -2.726 1.00 95.69 95 GLU A N 1
ATOM 787 C CA . GLU A 1 95 ? -7.698 -5.415 -1.362 1.00 95.69 95 GLU A CA 1
ATOM 788 C C . GLU A 1 95 ? -8.279 -6.617 -0.629 1.00 95.69 95 GLU A C 1
ATOM 790 O O . GLU A 1 95 ? -8.907 -7.497 -1.215 1.00 95.69 95 GLU A O 1
ATOM 795 N N . ARG A 1 96 ? -8.050 -6.654 0.681 1.00 93.62 96 ARG A N 1
ATOM 796 C CA . ARG A 1 96 ? -8.591 -7.675 1.567 1.00 93.62 96 ARG A CA 1
ATOM 797 C C . ARG A 1 96 ? -8.919 -7.076 2.920 1.00 93.62 96 ARG A C 1
ATOM 799 O O . ARG A 1 96 ? -8.066 -6.474 3.572 1.00 93.62 96 ARG A O 1
ATOM 806 N N . TYR A 1 97 ? -10.135 -7.327 3.379 1.00 92.81 97 TYR A N 1
ATOM 807 C CA . TYR A 1 97 ? -10.529 -7.071 4.756 1.00 92.81 97 TYR A CA 1
ATOM 808 C C . TYR A 1 97 ? -10.079 -8.233 5.643 1.00 92.81 97 TYR A C 1
ATOM 810 O O . TYR A 1 97 ? -10.211 -9.402 5.276 1.00 92.81 97 TYR A O 1
ATOM 818 N N . LYS A 1 98 ? -9.528 -7.922 6.818 1.00 86.06 98 LYS A N 1
ATOM 819 C CA . LYS A 1 98 ? -9.327 -8.921 7.866 1.00 86.06 98 LYS A CA 1
ATOM 820 C C . LYS A 1 98 ? -10.653 -9.102 8.594 1.00 86.06 98 LYS A C 1
ATOM 822 O O . LYS A 1 98 ? -11.073 -8.225 9.344 1.00 86.06 98 LYS A O 1
ATOM 827 N N . THR A 1 99 ? -11.307 -10.231 8.356 1.00 73.00 99 THR A N 1
ATOM 828 C CA . THR A 1 99 ? -12.389 -10.709 9.218 1.00 73.00 99 THR A CA 1
ATOM 829 C C . THR A 1 99 ? -11.837 -10.976 10.620 1.00 73.00 99 THR A C 1
ATOM 831 O O . THR A 1 99 ? -10.702 -11.442 10.763 1.00 73.00 99 THR A O 1
ATOM 834 N N . LYS A 1 100 ? -12.607 -10.582 11.641 1.00 59.16 100 LYS A N 1
ATOM 835 C CA . LYS A 1 100 ? -12.301 -10.854 13.052 1.00 59.16 100 LYS A CA 1
ATOM 836 C C . LYS A 1 100 ? -12.467 -12.329 13.377 1.00 59.16 100 LYS A C 1
ATOM 838 O O . LYS A 1 100 ? -13.372 -12.948 12.777 1.00 59.16 100 LYS A O 1
#

pLDDT: mean 91.46, std 6.96, range [59.16, 97.5]

Secondary structure (DSSP, 8-state):
-HHHHHHHHHHHHHHHHHHHHHHHTTS-HHHHHHHTEEEEEEE-SHHHHHHHSTT-HHHHHHHTTS-EEEEEEE-TTSSEEEEEEEETT--EEEEEE---